Protein AF-A0A920JYT3-F1 (afdb_monomer)

Foldseek 3Di:
DQDADPDDDDPPDPDGPVVVCVVVVPDDDYNDPVVVVVVVCVVPPDAQDDDDPDPVCVVVRVVVSVVPPDPPPDPCVVVPDDPDDDDDPPPPDD

Mean predicted aligned error: 8.33 Å

Secondary structure (DSSP, 8-state):
-----SS---TT--S-HHHHHHHTT-----S--HHHHHHHHHHH--------S-GGGHHHHHHHHHH---STT---HHHHS-SS-----TT---

Sequence (94 aa):
MRNHPTHDSSWRKQHSLIEFLLDKSIPALCSVDTRYLTSLLRKKGSLNGCLVPDIKKLDDAKLELSKFSGLNGLDLAKKVSTKKIYTWKRGLMH

Radius of gyration: 19.01 Å; Cα contacts (8 Å, |Δi|>4): 36; chains: 1; bounding box: 41×54×36 Å

Structure (mmCIF, N/CA/C/O backbone):
data_AF-A0A920JYT3-F1
#
_entry.id   AF-A0A920JYT3-F1
#
loop_
_atom_site.group_PDB
_atom_site.id
_atom_site.type_symbol
_atom_site.label_atom_id
_atom_site.label_alt_id
_atom_site.label_comp_id
_atom_site.label_asym_id
_atom_site.label_entity_id
_atom_site.label_seq_id
_atom_site.pdbx_PDB_ins_code
_atom_site.Cartn_x
_atom_site.Cartn_y
_atom_site.Cartn_z
_atom_site.occupancy
_atom_site.B_iso_or_equiv
_atom_site.auth_seq_id
_atom_site.auth_comp_id
_atom_site.auth_asym_id
_atom_site.auth_atom_id
_atom_site.pdbx_PDB_model_num
ATOM 1 N N . MET A 1 1 ? 8.362 -2.319 -2.193 1.00 77.31 1 MET A N 1
ATOM 2 C CA . MET A 1 1 ? 9.126 -3.555 -2.462 1.00 77.31 1 MET A CA 1
ATOM 3 C C . MET A 1 1 ? 10.610 -3.254 -2.355 1.00 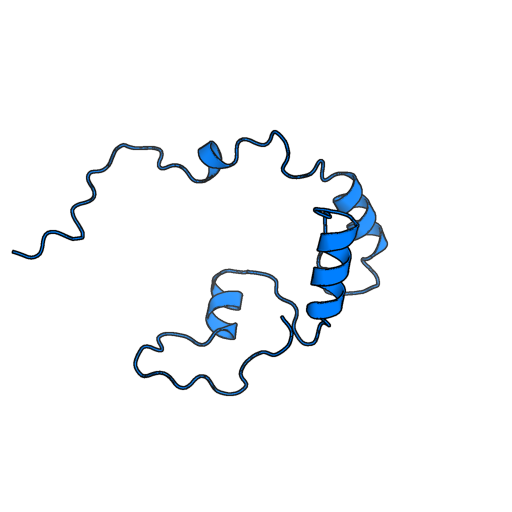77.31 1 MET A C 1
ATOM 5 O O . MET A 1 1 ? 10.998 -2.118 -2.601 1.00 77.31 1 MET A O 1
ATOM 9 N N . ARG A 1 2 ? 11.421 -4.239 -1.947 1.00 77.88 2 ARG A N 1
ATOM 10 C CA . ARG A 1 2 ? 12.871 -4.050 -1.812 1.00 77.88 2 ARG A CA 1
ATOM 11 C C . ARG A 1 2 ? 13.521 -3.932 -3.188 1.00 77.88 2 ARG A C 1
ATOM 13 O O . ARG A 1 2 ? 14.075 -2.892 -3.505 1.00 77.88 2 ARG A O 1
ATOM 20 N N . ASN A 1 3 ? 13.343 -4.958 -4.016 1.00 78.81 3 ASN A N 1
ATOM 21 C CA . ASN A 1 3 ? 13.801 -4.986 -5.399 1.00 78.81 3 ASN A CA 1
ATOM 22 C C . ASN A 1 3 ? 12.654 -5.453 -6.299 1.00 78.81 3 ASN A C 1
ATOM 24 O O . ASN A 1 3 ? 11.791 -6.219 -5.867 1.00 78.81 3 ASN A O 1
ATOM 28 N N . HIS A 1 4 ? 12.689 -5.004 -7.546 1.00 77.06 4 HIS A N 1
ATOM 29 C CA . HIS A 1 4 ? 11.859 -5.483 -8.640 1.00 77.06 4 HIS A CA 1
ATOM 30 C C . HIS A 1 4 ? 12.777 -6.240 -9.621 1.00 77.06 4 HIS A C 1
ATOM 32 O O . HIS A 1 4 ? 13.879 -5.747 -9.888 1.00 77.06 4 HIS A O 1
ATOM 38 N N . PRO A 1 5 ? 12.378 -7.425 -10.119 1.00 74.25 5 PRO A N 1
ATOM 39 C CA . PRO A 1 5 ? 13.186 -8.195 -11.062 1.00 74.25 5 PRO A CA 1
ATOM 40 C C . PRO A 1 5 ? 13.386 -7.423 -12.371 1.00 74.25 5 PRO A C 1
ATOM 42 O O . PRO A 1 5 ? 12.434 -7.050 -13.036 1.00 74.25 5 PRO A O 1
ATOM 45 N N . THR A 1 6 ? 14.636 -7.189 -12.771 1.00 70.38 6 THR A N 1
ATOM 46 C CA . THR A 1 6 ? 14.952 -6.533 -14.054 1.00 70.38 6 THR A CA 1
ATOM 47 C C . THR A 1 6 ? 14.629 -7.411 -15.264 1.00 70.38 6 THR A C 1
ATOM 49 O O . THR A 1 6 ? 14.441 -6.894 -16.362 1.00 70.38 6 THR A O 1
ATOM 52 N N . HIS A 1 7 ? 14.541 -8.728 -15.068 1.00 75.50 7 HIS A N 1
ATOM 53 C CA . HIS A 1 7 ? 14.125 -9.690 -16.076 1.00 75.50 7 HIS A CA 1
ATOM 54 C C . HIS A 1 7 ? 13.241 -10.761 -15.429 1.00 75.50 7 HIS A C 1
ATOM 56 O O . HIS A 1 7 ? 13.667 -11.429 -14.487 1.00 75.50 7 HIS A O 1
ATOM 62 N N . ASP A 1 8 ? 12.022 -10.935 -15.940 1.00 80.38 8 ASP A N 1
ATOM 63 C CA . ASP A 1 8 ? 11.133 -12.011 -15.500 1.00 80.38 8 ASP A CA 1
ATOM 64 C C . ASP A 1 8 ? 11.315 -13.233 -16.407 1.00 80.38 8 ASP A C 1
ATOM 66 O O . ASP A 1 8 ? 10.955 -13.186 -17.588 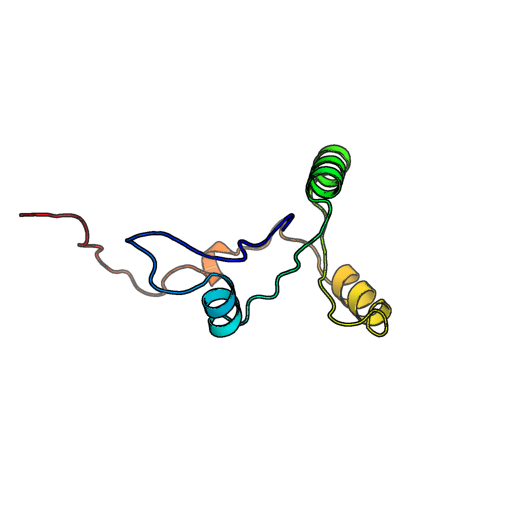1.00 80.38 8 ASP A O 1
ATOM 70 N N . SER A 1 9 ? 11.810 -14.338 -15.848 1.00 81.69 9 SER A N 1
ATOM 71 C CA . SER A 1 9 ? 12.013 -15.606 -16.553 1.00 81.69 9 SER A CA 1
ATOM 72 C C . SER A 1 9 ? 11.202 -16.731 -15.903 1.00 81.69 9 SER A C 1
ATOM 74 O O . SER A 1 9 ? 11.569 -17.314 -14.886 1.00 81.69 9 SER A O 1
ATOM 76 N N . SER A 1 10 ? 10.049 -17.042 -16.493 1.00 86.56 10 SER A N 1
ATOM 77 C CA . SER A 1 10 ? 9.223 -18.185 -16.097 1.00 86.56 10 SER A CA 1
ATOM 78 C C . SER A 1 10 ? 8.414 -18.676 -17.288 1.00 86.56 10 SER A C 1
ATOM 80 O O . SER A 1 10 ? 7.832 -17.870 -18.009 1.00 86.56 10 SER A O 1
ATOM 82 N N . TRP A 1 11 ? 8.318 -19.996 -17.468 1.00 89.25 11 TRP A N 1
ATOM 83 C CA . TRP A 1 11 ? 7.533 -20.603 -18.552 1.00 89.25 11 TRP A CA 1
ATOM 84 C C . TRP A 1 11 ? 6.032 -20.277 -18.464 1.00 89.25 11 TRP A C 1
ATOM 86 O O . TRP A 1 11 ? 5.315 -20.374 -19.452 1.00 89.25 11 TRP A O 1
ATOM 96 N N . ARG A 1 12 ? 5.554 -19.871 -17.279 1.00 90.00 12 ARG A N 1
ATOM 97 C CA . ARG A 1 12 ? 4.156 -19.481 -17.020 1.00 90.00 12 ARG A CA 1
ATOM 98 C C . ARG A 1 12 ? 3.915 -17.982 -17.159 1.00 90.00 12 ARG A C 1
ATOM 100 O O . ARG A 1 12 ? 2.821 -17.520 -16.836 1.00 90.00 12 ARG A O 1
ATOM 107 N N . LYS A 1 13 ? 4.936 -17.207 -17.525 1.00 86.62 13 LYS A N 1
ATOM 108 C CA . LYS A 1 13 ? 4.819 -15.753 -17.599 1.00 86.62 13 LYS A CA 1
ATOM 109 C C . LYS A 1 13 ? 3.794 -15.383 -18.672 1.00 86.62 13 LYS A C 1
ATOM 111 O O . LYS A 1 13 ? 3.930 -15.782 -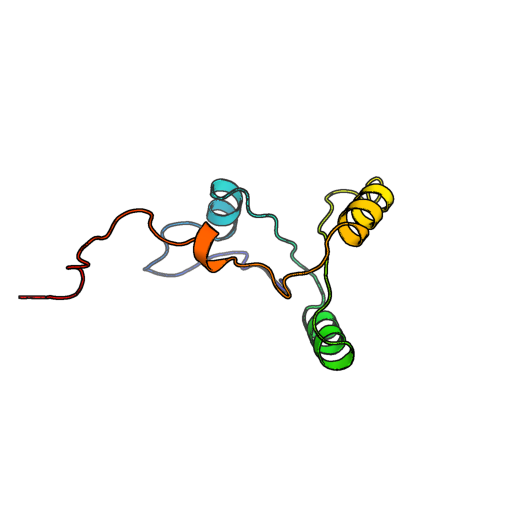19.821 1.00 86.62 13 LYS A O 1
ATOM 116 N N . GLN A 1 14 ? 2.793 -14.599 -18.279 1.00 86.12 14 GLN A N 1
ATOM 117 C CA . GLN A 1 14 ? 1.822 -13.998 -19.199 1.00 86.12 14 GLN A CA 1
ATOM 118 C C . GLN A 1 14 ? 2.085 -12.500 -19.396 1.00 86.12 14 GLN A C 1
ATOM 120 O O . GLN A 1 14 ? 2.019 -12.013 -20.515 1.00 86.12 14 GLN A O 1
ATOM 125 N N . HIS A 1 15 ? 2.447 -11.795 -18.320 1.00 84.69 15 HIS A N 1
ATOM 126 C CA . HIS A 1 15 ? 2.742 -10.360 -18.302 1.00 84.69 15 HIS A CA 1
ATOM 127 C C . HIS A 1 15 ? 3.933 -10.085 -17.383 1.00 84.69 15 HIS A C 1
ATOM 129 O O . HIS A 1 15 ? 4.220 -10.896 -16.491 1.00 84.69 15 HIS A O 1
ATOM 135 N N . SER A 1 16 ? 4.634 -8.968 -17.587 1.00 88.62 16 SER A N 1
ATOM 136 C CA . SER A 1 16 ? 5.598 -8.491 -16.585 1.00 88.62 16 SER A CA 1
ATOM 137 C C . SER A 1 16 ? 4.884 -7.918 -15.357 1.00 88.62 16 SER A C 1
ATOM 139 O O . SER A 1 16 ? 3.715 -7.523 -15.417 1.00 88.62 16 SER A O 1
ATOM 141 N N . LEU A 1 17 ? 5.583 -7.857 -14.220 1.00 86.94 17 LEU A N 1
ATOM 142 C CA . LEU A 1 17 ? 5.014 -7.262 -13.005 1.00 86.94 17 LEU A CA 1
ATOM 143 C C . LEU A 1 17 ? 4.656 -5.780 -13.215 1.00 86.94 17 LEU A C 1
ATOM 145 O O . LEU A 1 17 ? 3.614 -5.332 -12.739 1.00 86.94 17 LEU A O 1
ATOM 149 N N . ILE A 1 18 ? 5.493 -5.031 -13.943 1.00 88.62 18 ILE A N 1
ATOM 150 C CA . ILE A 1 18 ? 5.247 -3.614 -14.253 1.00 88.62 18 ILE A CA 1
ATOM 151 C C . ILE A 1 18 ? 3.992 -3.462 -15.112 1.00 88.62 18 ILE A C 1
ATOM 153 O O . ILE A 1 18 ? 3.130 -2.655 -14.772 1.00 88.62 18 ILE A O 1
ATOM 157 N N . GLU A 1 19 ? 3.862 -4.252 -16.182 1.00 89.69 19 GLU A N 1
ATOM 158 C CA . GLU A 1 19 ? 2.677 -4.226 -17.051 1.00 89.69 19 GLU A CA 1
ATOM 159 C C . GLU A 1 19 ? 1.397 -4.484 -16.260 1.00 89.69 19 GLU A C 1
ATOM 161 O O . GLU A 1 19 ? 0.431 -3.738 -16.392 1.00 89.69 19 GLU A O 1
ATOM 166 N N . PHE A 1 20 ? 1.401 -5.500 -15.393 1.00 90.12 20 PHE A N 1
ATOM 167 C CA . PHE A 1 20 ? 0.243 -5.822 -14.565 1.00 90.12 20 PHE A CA 1
ATOM 168 C C . PHE A 1 20 ? -0.139 -4.673 -13.618 1.00 90.12 20 PHE A C 1
ATOM 170 O O . PHE A 1 20 ? -1.321 -4.358 -13.470 1.00 90.12 20 PHE A O 1
ATOM 177 N N . LEU A 1 21 ? 0.847 -4.038 -12.976 1.00 90.94 21 LEU A N 1
ATOM 178 C CA . LEU A 1 21 ? 0.599 -2.913 -12.069 1.00 90.94 21 LEU A CA 1
ATOM 179 C C . LEU A 1 21 ? 0.040 -1.693 -12.813 1.00 90.94 21 LEU A C 1
ATOM 181 O O . LEU A 1 21 ? -0.888 -1.058 -12.309 1.00 90.94 21 LEU A O 1
ATOM 185 N N . LEU A 1 22 ? 0.564 -1.394 -14.007 1.00 90.69 22 LEU A N 1
ATOM 186 C CA . LEU A 1 22 ? 0.075 -0.304 -14.855 1.00 90.69 22 LEU A CA 1
ATOM 187 C C . LEU A 1 22 ? -1.349 -0.575 -15.361 1.00 90.69 22 LEU A C 1
ATOM 189 O O . LEU A 1 22 ? -2.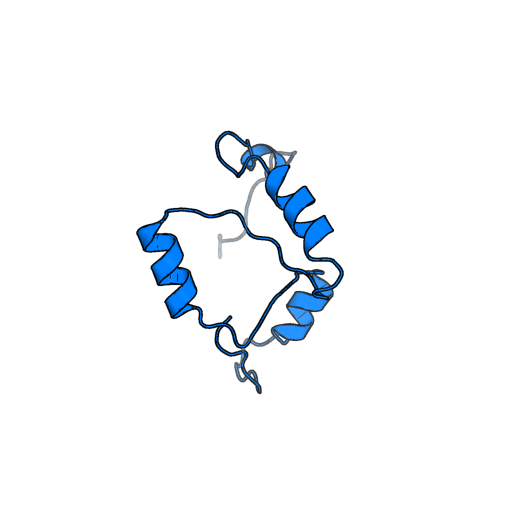215 0.282 -15.196 1.00 90.69 22 LEU A O 1
ATOM 193 N N . ASP A 1 23 ? -1.620 -1.772 -15.892 1.00 91.75 23 ASP A N 1
ATOM 194 C CA . ASP A 1 23 ? -2.949 -2.169 -16.392 1.00 91.75 23 ASP A CA 1
ATOM 195 C C . ASP A 1 23 ? -4.024 -2.092 -15.297 1.00 91.75 23 ASP A C 1
ATOM 197 O O . ASP A 1 23 ? -5.148 -1.648 -15.526 1.00 91.75 23 ASP A O 1
ATOM 201 N N . LYS A 1 24 ? -3.672 -2.469 -14.063 1.00 92.44 24 LYS A N 1
ATOM 202 C CA . LYS A 1 24 ? -4.589 -2.403 -12.917 1.00 92.44 24 LYS A CA 1
ATOM 203 C C . LYS A 1 24 ? -4.597 -1.057 -12.198 1.00 92.44 24 LYS A C 1
ATOM 205 O O . LYS A 1 24 ? -5.334 -0.920 -11.223 1.00 92.44 24 LYS A O 1
ATOM 210 N N . SER A 1 25 ? -3.822 -0.074 -12.664 1.00 90.94 25 SER A N 1
ATOM 211 C CA . SER A 1 25 ? -3.672 1.238 -12.015 1.00 90.94 25 SER A CA 1
ATOM 212 C C . SER A 1 25 ? -3.313 1.128 -10.523 1.00 90.94 25 SER A C 1
ATOM 214 O O . SER A 1 25 ? -3.828 1.870 -9.685 1.00 90.94 25 SER A O 1
ATOM 216 N N . ILE A 1 26 ? -2.441 0.174 -10.175 1.00 92.25 26 ILE A N 1
ATOM 217 C CA . ILE A 1 26 ? -2.019 -0.086 -8.795 1.00 92.25 26 ILE A CA 1
ATOM 218 C C . ILE A 1 26 ? -0.725 0.691 -8.512 1.00 92.25 26 ILE A C 1
ATOM 220 O O . ILE A 1 26 ? 0.309 0.390 -9.113 1.00 92.25 26 ILE A O 1
ATOM 224 N N . PRO A 1 27 ? -0.729 1.650 -7.569 1.00 89.88 27 PRO A N 1
ATOM 225 C CA . PRO A 1 27 ? 0.483 2.360 -7.187 1.00 89.88 27 PRO A CA 1
ATOM 226 C C . PRO A 1 27 ? 1.445 1.438 -6.424 1.00 89.88 27 PRO A C 1
ATOM 228 O O . PRO A 1 27 ? 1.054 0.729 -5.495 1.00 89.88 27 PRO A O 1
ATOM 231 N N . ALA A 1 28 ? 2.728 1.478 -6.784 1.00 88.25 28 ALA A N 1
ATOM 232 C CA . ALA A 1 28 ? 3.778 0.690 -6.148 1.00 88.25 28 ALA A CA 1
ATOM 233 C C . ALA A 1 28 ? 5.081 1.490 -6.027 1.00 88.25 28 ALA A C 1
ATOM 235 O O . ALA A 1 28 ? 5.383 2.346 -6.853 1.00 88.25 28 ALA A O 1
ATOM 236 N N . LEU A 1 29 ? 5.874 1.176 -5.000 1.00 88.69 29 LEU A N 1
ATOM 237 C CA . LEU A 1 29 ? 7.186 1.779 -4.752 1.00 88.69 29 LEU A CA 1
ATOM 238 C C . LEU A 1 29 ? 8.245 0.685 -4.620 1.00 88.69 29 LEU A C 1
ATOM 240 O O . LEU A 1 29 ? 8.033 -0.297 -3.901 1.00 88.69 29 LEU A O 1
ATOM 244 N N . CYS A 1 30 ? 9.384 0.853 -5.287 1.00 88.12 30 CYS A N 1
ATOM 245 C CA . CYS A 1 30 ? 10.539 -0.042 -5.202 1.00 88.12 30 CYS A CA 1
ATOM 246 C C . CYS A 1 30 ? 11.722 0.652 -4.504 1.00 88.12 30 CYS A C 1
ATOM 248 O O . CYS A 1 30 ? 11.686 1.861 -4.296 1.00 88.12 30 CYS A O 1
ATOM 250 N N . SER A 1 31 ? 12.751 -0.113 -4.128 1.00 85.31 31 SER A N 1
ATOM 251 C CA . SER A 1 31 ? 13.975 0.389 -3.488 1.00 85.31 31 SER A CA 1
ATOM 252 C C . SER A 1 31 ? 13.754 0.957 -2.083 1.00 85.31 31 SER A C 1
ATOM 254 O O . SER A 1 31 ? 14.492 1.821 -1.622 1.00 85.31 31 SER A O 1
ATOM 256 N N . VAL A 1 32 ? 12.743 0.444 -1.377 1.00 84.31 32 VAL A N 1
ATOM 257 C CA . VAL A 1 32 ? 12.460 0.794 0.024 1.00 84.31 32 VAL A CA 1
ATOM 258 C C .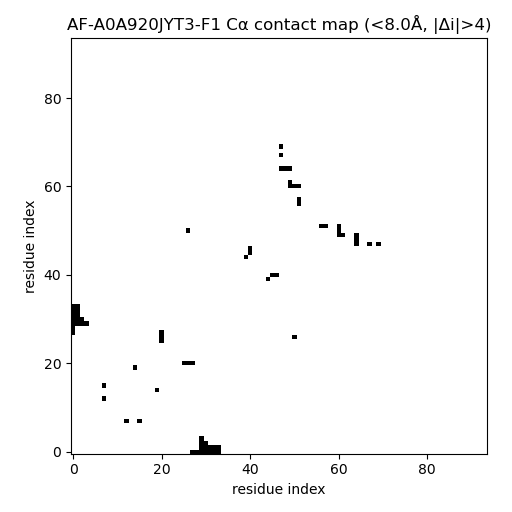 VAL A 1 32 ? 13.095 -0.241 0.942 1.00 84.31 32 VAL A C 1
ATOM 260 O O . VAL A 1 32 ? 13.036 -1.441 0.654 1.00 84.31 32 VAL A O 1
ATO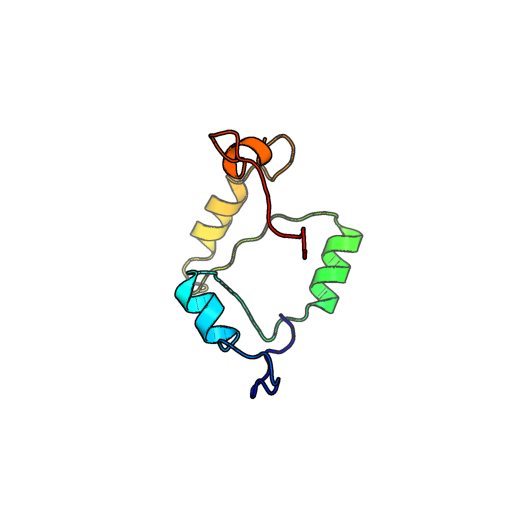M 263 N N . ASP A 1 33 ? 13.622 0.192 2.089 1.00 88.88 33 ASP A N 1
ATOM 264 C CA . ASP A 1 33 ? 13.989 -0.732 3.161 1.00 88.88 33 ASP A CA 1
ATOM 265 C C . ASP A 1 33 ? 12.730 -1.351 3.788 1.00 88.88 33 ASP A C 1
ATOM 267 O O . ASP A 1 33 ? 12.161 -0.888 4.782 1.00 88.88 33 ASP A O 1
ATOM 271 N N . THR A 1 34 ? 12.282 -2.449 3.184 1.00 89.06 34 THR A N 1
ATOM 272 C CA . THR A 1 34 ? 11.130 -3.196 3.675 1.00 89.06 34 THR A CA 1
ATOM 273 C C . THR A 1 34 ? 11.414 -3.855 5.026 1.00 89.06 34 THR A C 1
ATOM 275 O O . THR A 1 34 ? 10.465 -4.108 5.762 1.00 89.06 34 THR A O 1
ATOM 278 N N . ARG A 1 35 ? 12.680 -4.107 5.407 1.00 90.31 35 ARG A N 1
ATOM 279 C CA . ARG A 1 35 ? 13.009 -4.670 6.732 1.00 90.31 35 ARG A CA 1
ATOM 280 C C . ARG A 1 35 ? 12.796 -3.636 7.826 1.00 90.31 35 ARG A C 1
ATOM 282 O O . ARG A 1 35 ? 12.173 -3.958 8.842 1.00 90.31 35 ARG A O 1
ATOM 289 N N . TYR A 1 36 ? 13.249 -2.404 7.606 1.00 89.94 36 TYR A N 1
ATOM 290 C CA . TYR A 1 36 ? 12.948 -1.293 8.504 1.00 89.94 36 TYR A CA 1
ATOM 291 C C . TYR A 1 36 ? 11.434 -1.117 8.659 1.00 89.94 36 TYR A C 1
ATOM 293 O O . TYR A 1 36 ? 10.928 -1.106 9.783 1.00 89.94 36 TYR A O 1
ATOM 301 N N . LEU A 1 37 ? 10.696 -1.102 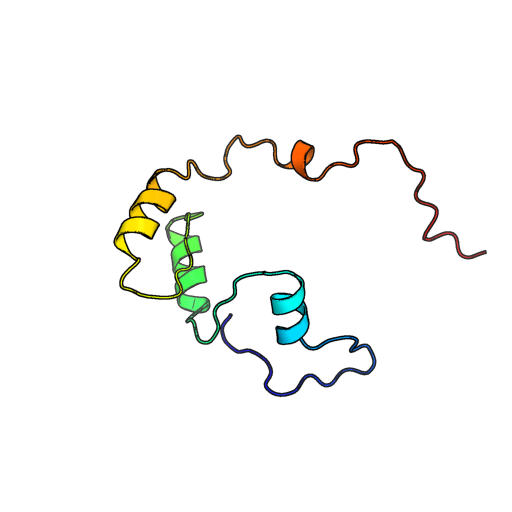7.542 1.00 88.12 37 LEU A N 1
ATOM 302 C CA . LEU A 1 37 ? 9.239 -0.964 7.561 1.00 88.12 37 LEU A CA 1
ATOM 303 C C . LEU A 1 37 ? 8.552 -2.098 8.342 1.00 88.12 37 LEU A C 1
ATOM 305 O O . LEU A 1 37 ? 7.715 -1.833 9.203 1.00 88.12 37 LEU A O 1
ATOM 309 N N . THR A 1 38 ? 8.939 -3.357 8.113 1.00 91.12 38 THR A N 1
ATOM 310 C CA . THR A 1 38 ? 8.395 -4.496 8.883 1.00 91.12 38 THR A CA 1
ATOM 311 C C . THR A 1 38 ? 8.734 -4.411 10.372 1.00 91.12 38 THR A C 1
ATOM 313 O O . THR A 1 38 ? 7.894 -4.717 11.216 1.00 91.12 38 THR A O 1
ATOM 316 N N . SER A 1 39 ? 9.935 -3.941 10.719 1.00 93.00 39 SER A N 1
ATOM 317 C CA . SER A 1 39 ? 10.343 -3.754 12.115 1.00 93.00 39 SER A CA 1
ATOM 318 C C . SER A 1 39 ? 9.539 -2.650 12.797 1.00 93.00 39 SER A C 1
ATOM 320 O O . SER A 1 39 ? 9.175 -2.795 13.965 1.00 93.00 39 SER A O 1
ATOM 322 N N . LEU A 1 40 ? 9.239 -1.570 12.073 1.00 91.12 40 LEU A N 1
ATOM 323 C CA . LEU A 1 40 ? 8.403 -0.473 12.546 1.00 91.12 40 LEU A CA 1
ATOM 324 C C . LEU A 1 40 ? 6.963 -0.939 12.805 1.00 91.12 40 LEU A C 1
ATOM 326 O O . LEU A 1 40 ? 6.449 -0.703 13.898 1.00 91.12 40 LEU A O 1
ATOM 330 N N . LEU A 1 41 ? 6.354 -1.654 11.852 1.00 91.44 41 LEU A N 1
ATOM 331 C CA . LEU A 1 41 ? 5.005 -2.221 11.991 1.00 91.44 41 LEU A CA 1
ATOM 332 C C . LEU A 1 41 ? 4.924 -3.240 13.135 1.00 91.44 41 LEU A C 1
ATOM 334 O O . LEU A 1 41 ? 3.962 -3.249 13.893 1.00 91.44 41 LEU A O 1
ATOM 338 N N . ARG A 1 42 ? 5.962 -4.062 13.334 1.00 91.56 42 ARG A N 1
ATOM 339 C CA . ARG A 1 42 ? 6.010 -5.003 14.465 1.00 91.56 42 ARG A CA 1
ATOM 340 C C . ARG A 1 42 ? 6.043 -4.294 15.821 1.00 91.56 42 ARG A C 1
ATOM 342 O O . ARG A 1 42 ? 5.461 -4.794 16.774 1.00 91.56 42 ARG A O 1
ATOM 349 N N . LYS A 1 43 ? 6.741 -3.158 15.923 1.00 92.81 43 LYS A N 1
ATOM 350 C CA . LYS A 1 43 ? 6.860 -2.396 17.179 1.00 92.81 43 LYS A CA 1
ATOM 351 C C . LYS A 1 43 ? 5.625 -1.548 17.481 1.00 92.81 43 LYS A C 1
ATOM 353 O O . LYS A 1 43 ? 5.240 -1.451 18.638 1.00 92.81 43 LYS A O 1
ATOM 358 N N . LYS A 1 44 ? 5.051 -0.893 16.466 1.00 89.88 44 LYS A N 1
ATOM 359 C CA . LYS A 1 44 ? 3.953 0.077 16.630 1.00 89.88 44 LYS A CA 1
ATOM 360 C C . LYS A 1 44 ? 2.565 -0.491 16.318 1.00 89.88 44 LYS A C 1
ATOM 362 O O . LYS A 1 44 ? 1.577 0.192 16.557 1.00 89.88 44 LYS A O 1
ATOM 367 N N . GLY A 1 45 ? 2.486 -1.709 15.789 1.00 86.56 45 GLY A N 1
ATOM 368 C CA . GLY A 1 45 ? 1.254 -2.265 15.238 1.00 86.56 45 GLY A CA 1
ATOM 369 C C . GLY A 1 45 ? 0.967 -1.757 13.821 1.00 86.56 45 GLY A C 1
ATOM 370 O O . GLY A 1 45 ? 1.837 -1.206 13.142 1.00 86.56 45 GLY A O 1
ATOM 371 N N . SER A 1 46 ? -0.267 -1.969 13.356 1.00 85.62 46 SER A N 1
ATOM 372 C CA . SER A 1 46 ? -0.704 -1.523 12.029 1.00 85.62 46 SER A CA 1
ATOM 373 C C . SER A 1 46 ? -0.699 0.001 11.938 1.00 85.62 46 SER A C 1
ATOM 375 O O . SER A 1 46 ? -1.287 0.680 12.776 1.00 85.62 46 SER A O 1
ATOM 377 N N . LEU A 1 47 ? -0.070 0.532 10.891 1.00 87.06 47 LEU A N 1
ATOM 378 C CA . LEU A 1 47 ? -0.015 1.962 10.607 1.00 87.06 47 LEU A CA 1
ATOM 379 C C . LEU A 1 47 ? -0.719 2.243 9.283 1.00 87.06 47 LEU A C 1
ATOM 381 O O . LEU A 1 47 ? -0.519 1.524 8.304 1.00 87.06 47 LEU A O 1
ATOM 385 N N . ASN A 1 48 ? -1.499 3.319 9.245 1.00 88.94 48 ASN A N 1
ATOM 386 C CA . ASN A 1 48 ? -1.999 3.859 7.989 1.00 88.94 48 ASN A CA 1
ATOM 387 C C . ASN A 1 48 ? -0.827 4.507 7.232 1.00 88.94 48 ASN A C 1
ATOM 389 O O . ASN A 1 48 ? 0.048 5.125 7.843 1.00 88.94 48 ASN A O 1
ATOM 393 N N . GLY A 1 49 ? -0.817 4.397 5.906 1.00 88.44 49 GLY A N 1
ATOM 394 C CA . GLY A 1 49 ? 0.195 5.022 5.056 1.00 88.44 49 GLY A CA 1
ATOM 395 C C . GLY A 1 49 ? -0.404 5.525 3.749 1.00 88.44 49 GLY A C 1
ATOM 396 O O . GLY A 1 49 ? -1.424 5.012 3.296 1.00 88.44 49 GLY A O 1
ATOM 397 N N . CYS A 1 50 ? 0.244 6.521 3.148 1.00 89.56 50 CYS A N 1
ATOM 398 C CA . CYS A 1 50 ? -0.119 7.077 1.847 1.00 89.56 50 CYS A CA 1
ATOM 399 C C . CYS A 1 50 ? 1.121 7.112 0.942 1.00 89.56 50 CYS A C 1
ATOM 401 O O . CYS A 1 50 ? 2.228 7.378 1.418 1.00 89.56 50 CYS A O 1
ATOM 403 N N . LEU A 1 51 ? 0.939 6.818 -0.348 1.00 89.94 51 LEU A N 1
ATOM 404 C CA . LEU A 1 51 ? 1.982 6.925 -1.364 1.00 89.94 51 LEU A CA 1
ATOM 405 C C . LEU A 1 51 ? 1.732 8.182 -2.201 1.00 89.94 51 LEU A C 1
ATOM 407 O O . LEU A 1 51 ? 0.674 8.305 -2.812 1.00 89.94 51 LEU A O 1
ATOM 411 N N . VAL A 1 52 ? 2.721 9.075 -2.2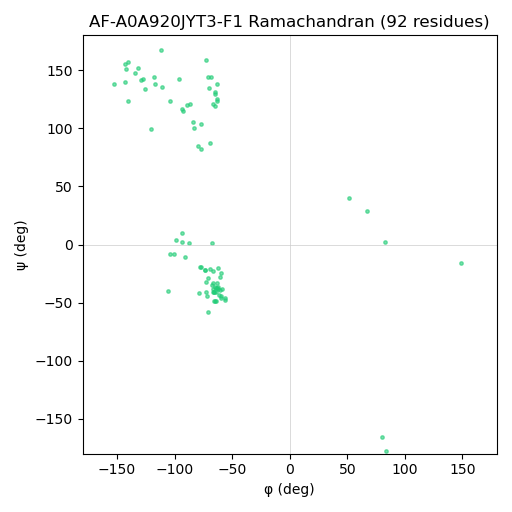72 1.00 90.50 52 VAL A N 1
ATOM 412 C CA . VAL A 1 52 ? 2.669 10.272 -3.121 1.00 90.50 52 VAL A CA 1
ATOM 413 C C . VAL A 1 52 ? 3.767 10.265 -4.181 1.00 90.50 52 VAL A C 1
ATOM 415 O O . VAL A 1 52 ? 4.877 9.817 -3.897 1.00 90.50 52 VAL A O 1
ATOM 418 N N . PRO A 1 53 ? 3.485 10.781 -5.391 1.00 86.38 53 PRO A N 1
ATOM 419 C CA . PRO A 1 53 ? 4.468 10.854 -6.470 1.00 86.38 53 PRO A CA 1
ATOM 420 C C . PRO A 1 53 ? 5.464 12.012 -6.308 1.00 86.38 53 PRO A C 1
ATOM 422 O O . PRO A 1 53 ? 6.521 11.989 -6.928 1.00 86.38 53 PRO A O 1
ATOM 425 N N . ASP A 1 54 ? 5.132 13.026 -5.503 1.00 88.50 54 ASP A N 1
ATOM 426 C CA . ASP A 1 54 ? 5.957 14.217 -5.290 1.00 88.50 54 ASP A CA 1
ATOM 427 C C . ASP A 1 54 ? 5.854 14.674 -3.826 1.00 88.50 54 ASP A C 1
ATOM 429 O O . ASP A 1 54 ? 4.770 14.689 -3.235 1.00 88.50 54 ASP A O 1
ATOM 433 N N . ILE A 1 55 ? 6.989 15.085 -3.264 1.00 88.19 55 ILE A N 1
ATOM 434 C CA . ILE A 1 55 ? 7.127 15.650 -1.917 1.00 88.19 55 ILE A CA 1
ATOM 435 C C . ILE A 1 55 ? 6.302 16.934 -1.774 1.00 88.19 55 ILE A C 1
ATOM 437 O O . ILE A 1 55 ? 5.818 17.227 -0.684 1.00 88.19 55 ILE A O 1
ATOM 441 N N . LYS A 1 56 ? 6.059 17.675 -2.861 1.00 90.75 56 LYS A N 1
ATOM 442 C CA . LYS A 1 56 ? 5.201 18.874 -2.822 1.00 90.75 56 LYS A CA 1
ATOM 443 C C . LYS A 1 56 ? 3.765 18.586 -2.370 1.00 90.75 56 LYS A C 1
ATOM 445 O O . LYS A 1 56 ? 3.110 19.481 -1.857 1.00 90.75 56 LYS A O 1
ATOM 450 N N . LYS A 1 57 ? 3.285 17.348 -2.532 1.00 89.19 57 LYS A N 1
ATOM 451 C CA . LYS A 1 57 ? 1.935 16.913 -2.124 1.00 89.19 57 LYS A CA 1
ATOM 452 C C . LYS A 1 57 ? 1.894 16.297 -0.725 1.00 89.19 57 LYS A C 1
ATOM 454 O O . LYS A 1 57 ? 0.907 15.674 -0.342 1.00 89.19 57 LYS A O 1
ATOM 459 N N . LEU A 1 58 ? 2.982 16.401 0.032 1.00 89.81 58 LEU A N 1
ATOM 460 C CA . LEU A 1 58 ? 3.115 15.727 1.318 1.00 89.81 58 LEU A CA 1
ATOM 461 C C . LEU A 1 58 ? 2.137 16.270 2.369 1.00 89.81 58 LEU A C 1
ATOM 463 O O . LEU A 1 58 ? 1.650 15.493 3.189 1.00 89.81 58 LEU A O 1
ATOM 467 N N . ASP A 1 59 ? 1.806 17.561 2.330 1.00 89.19 59 ASP A N 1
ATOM 468 C CA . ASP A 1 59 ? 0.830 18.145 3.258 1.00 89.19 59 ASP A CA 1
ATOM 469 C C . ASP A 1 59 ? -0.605 17.711 2.936 1.00 89.19 59 ASP A C 1
ATOM 471 O O . ASP A 1 59 ? -1.332 17.299 3.843 1.00 89.19 59 ASP A O 1
ATOM 475 N N . ASP A 1 60 ? -0.971 17.660 1.653 1.00 89.06 60 ASP A N 1
ATOM 476 C CA . ASP A 1 60 ? -2.251 17.095 1.207 1.00 89.06 60 ASP A CA 1
ATOM 477 C C . ASP A 1 60 ? -2.375 15.624 1.621 1.00 89.06 60 ASP A C 1
ATOM 479 O O . ASP A 1 60 ? -3.389 15.200 2.176 1.00 89.06 60 ASP A O 1
ATOM 483 N N . ALA A 1 61 ? -1.310 14.842 1.443 1.00 88.62 61 ALA A N 1
ATOM 484 C CA . ALA A 1 61 ? -1.308 13.435 1.820 1.00 88.62 61 ALA A CA 1
ATOM 485 C C . ALA A 1 61 ? -1.392 13.211 3.331 1.00 88.62 61 ALA A C 1
ATOM 487 O O . ALA A 1 61 ? -2.035 12.257 3.765 1.00 88.62 61 ALA A O 1
ATOM 488 N N . LYS A 1 62 ? -0.789 14.080 4.152 1.00 88.25 62 LYS A N 1
ATOM 489 C CA . LYS A 1 62 ? -0.981 14.044 5.612 1.00 88.25 62 LYS A CA 1
ATOM 490 C C . LYS A 1 62 ? -2.430 14.340 5.986 1.00 88.25 62 LYS A C 1
ATOM 492 O O . LYS A 1 62 ? -2.960 13.690 6.887 1.00 88.25 62 LYS A O 1
ATOM 497 N N . LEU A 1 63 ? -3.059 15.299 5.306 1.00 89.38 63 LEU A N 1
ATOM 498 C CA . LEU A 1 63 ? -4.464 15.638 5.517 1.00 89.38 63 LEU A CA 1
ATOM 499 C C . LEU A 1 63 ? -5.394 14.485 5.109 1.00 89.38 63 LEU A C 1
ATOM 501 O O . LEU A 1 63 ? -6.364 14.196 5.804 1.00 89.38 63 LEU A O 1
ATOM 505 N N . GLU A 1 64 ? -5.123 13.808 3.998 1.00 87.56 64 GLU A N 1
ATOM 506 C CA . GLU A 1 64 ? -5.884 12.620 3.595 1.00 87.56 64 GLU A CA 1
ATOM 507 C C . GLU A 1 64 ? -5.668 11.450 4.557 1.00 87.56 64 GLU A C 1
ATOM 509 O O . GLU A 1 64 ? -6.620 10.768 4.941 1.00 87.56 64 GLU A O 1
ATOM 514 N N . LEU A 1 65 ? -4.428 11.253 5.005 1.00 88.31 65 LEU A N 1
ATOM 515 C CA . LEU A 1 65 ? -4.085 10.200 5.949 1.00 88.31 65 LEU A CA 1
ATOM 516 C C . LEU A 1 65 ? -4.756 10.406 7.313 1.00 88.31 65 LEU A C 1
ATOM 518 O O . LEU A 1 65 ? -5.173 9.428 7.929 1.00 88.31 65 LEU A O 1
ATOM 522 N N . SER A 1 66 ? -4.897 11.655 7.772 1.00 85.31 66 SER A N 1
ATOM 523 C CA . SER A 1 66 ? -5.587 11.968 9.030 1.00 85.31 66 SER A CA 1
ATOM 524 C C . SER A 1 66 ? -7.102 11.764 8.945 1.00 85.31 66 SER A C 1
ATOM 526 O O . SER A 1 66 ? -7.726 11.407 9.942 1.00 85.31 66 SER A O 1
ATOM 528 N N . LYS A 1 67 ? -7.692 11.919 7.753 1.00 86.88 67 LYS A N 1
ATOM 529 C CA . LYS A 1 67 ? -9.104 11.594 7.489 1.00 86.88 67 LYS A CA 1
ATOM 530 C C . LYS A 1 67 ? -9.361 10.088 7.418 1.00 86.88 67 LYS A C 1
ATOM 532 O O . LYS A 1 67 ? -10.500 9.655 7.586 1.00 86.88 67 LYS A O 1
ATOM 537 N N . PHE A 1 68 ? -8.336 9.280 7.151 1.00 84.31 68 PHE A N 1
ATOM 538 C CA . PHE A 1 68 ? -8.484 7.835 7.054 1.00 84.31 68 PHE A CA 1
ATOM 539 C C . PHE A 1 68 ? -8.58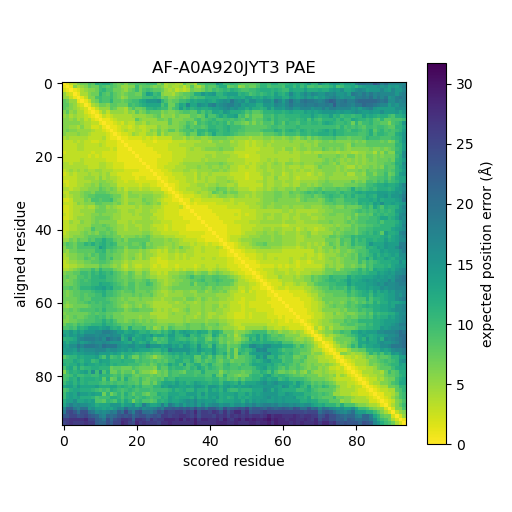6 7.206 8.451 1.00 84.31 68 PHE A C 1
ATOM 541 O O . PHE A 1 68 ? -7.589 7.001 9.142 1.00 84.31 68 PHE A O 1
ATOM 548 N N . SER A 1 69 ? -9.807 6.835 8.845 1.00 75.81 69 SER A N 1
ATOM 549 C CA . SER A 1 69 ? -10.126 6.227 10.148 1.00 75.81 69 SER A CA 1
ATOM 550 C C . SER A 1 69 ? -9.554 4.813 10.353 1.00 75.81 69 SER A C 1
ATOM 552 O O . SER A 1 69 ? -9.769 4.204 11.399 1.00 75.81 69 SER A O 1
ATOM 554 N N . GLY A 1 70 ? -8.820 4.275 9.373 1.00 78.75 70 GLY A N 1
ATOM 555 C CA . GLY A 1 70 ? -8.307 2.909 9.388 1.00 78.75 70 GLY A CA 1
ATOM 556 C C . GLY A 1 70 ? -9.330 1.879 8.908 1.00 78.75 70 GLY A C 1
ATOM 557 O O . GLY A 1 70 ? -10.438 2.208 8.491 1.00 78.75 70 GLY A O 1
ATOM 558 N N . LEU A 1 71 ? -8.934 0.606 8.955 1.00 78.12 71 LEU A N 1
ATOM 559 C CA . LEU A 1 71 ? -9.756 -0.529 8.512 1.00 78.12 71 LEU A CA 1
ATOM 560 C C . LEU A 1 71 ? -10.613 -1.144 9.628 1.00 78.12 71 LEU A C 1
ATOM 562 O O . LEU A 1 71 ? -11.490 -1.962 9.355 1.00 78.12 71 LEU A O 1
ATOM 566 N N . ASN A 1 72 ? -10.372 -0.755 10.879 1.00 69.50 72 ASN A N 1
ATOM 567 C CA . ASN A 1 72 ? -11.085 -1.293 12.031 1.00 69.50 72 ASN A CA 1
ATOM 568 C C . ASN A 1 72 ? -12.561 -0.881 11.975 1.00 69.50 72 ASN A C 1
ATOM 570 O O . ASN A 1 72 ? -12.882 0.304 11.959 1.00 69.50 72 ASN A O 1
ATOM 574 N N . GLY A 1 73 ? -13.457 -1.869 11.939 1.00 66.44 73 GLY A N 1
ATOM 575 C CA . GLY A 1 73 ? -14.905 -1.647 11.881 1.00 66.44 73 GLY A CA 1
ATOM 576 C C . GLY A 1 73 ? -15.470 -1.379 10.481 1.00 66.44 73 GLY A C 1
ATOM 577 O O . GLY A 1 73 ? -16.676 -1.182 10.353 1.00 66.44 73 GLY A O 1
ATOM 578 N N . LEU A 1 74 ? -14.646 -1.407 9.424 1.00 75.12 74 LEU A N 1
ATOM 579 C CA . LEU A 1 74 ? -15.131 -1.310 8.045 1.00 75.12 74 LEU A CA 1
ATOM 580 C C . LEU A 1 74 ? -15.521 -2.690 7.502 1.00 75.12 74 LEU A C 1
ATOM 582 O O . LEU A 1 74 ? -14.691 -3.589 7.376 1.00 75.12 74 LEU A O 1
ATOM 586 N N . ASP A 1 75 ? -16.783 -2.833 7.100 1.00 75.75 75 ASP A N 1
ATOM 587 C CA . ASP A 1 75 ? -17.280 -4.029 6.417 1.00 75.75 75 ASP A CA 1
ATOM 588 C C . ASP A 1 75 ? -16.837 -4.034 4.943 1.00 75.75 75 ASP A C 1
ATOM 590 O O . ASP A 1 75 ? -17.550 -3.617 4.024 1.00 75.75 75 ASP A O 1
ATOM 594 N N . LEU A 1 76 ? -15.600 -4.479 4.721 1.00 80.12 76 LEU A N 1
ATOM 595 C CA . LEU A 1 76 ? -15.034 -4.646 3.384 1.00 80.12 76 LEU A CA 1
ATOM 596 C C . LEU A 1 76 ? -15.610 -5.863 2.651 1.00 80.12 76 LEU A C 1
ATOM 598 O O . LEU A 1 76 ? -15.593 -5.884 1.419 1.00 80.12 76 LEU A O 1
ATOM 602 N N . ALA A 1 77 ? -16.160 -6.842 3.375 1.00 75.44 77 ALA A N 1
ATOM 603 C CA . ALA A 1 77 ? -16.725 -8.055 2.790 1.00 75.44 77 ALA A CA 1
ATOM 604 C C . ALA A 1 77 ? -17.917 -7.735 1.877 1.00 75.44 77 ALA A C 1
ATOM 606 O O . ALA A 1 77 ? -18.042 -8.321 0.798 1.00 75.44 77 ALA A O 1
ATOM 607 N N . LYS A 1 78 ? -18.736 -6.742 2.245 1.00 76.81 78 LYS A N 1
ATOM 608 C CA . LYS A 1 78 ? -19.818 -6.238 1.382 1.00 76.81 78 LYS A CA 1
ATOM 609 C C . LYS A 1 78 ? -19.324 -5.620 0.074 1.00 76.81 78 LYS A C 1
ATOM 611 O O . LYS A 1 78 ? -20.010 -5.736 -0.937 1.00 76.81 78 LYS A O 1
ATOM 616 N N . LYS A 1 79 ? -18.151 -4.975 0.066 1.00 79.56 79 LYS A N 1
ATOM 617 C CA . LYS A 1 79 ? -17.611 -4.321 -1.141 1.00 79.56 79 LYS A CA 1
ATOM 618 C C . LYS A 1 79 ? -17.100 -5.322 -2.175 1.00 79.56 79 LYS A C 1
ATOM 620 O O . LYS A 1 79 ? -17.180 -5.043 -3.366 1.00 79.56 79 LYS A O 1
ATOM 625 N N . VAL A 1 80 ? -16.574 -6.460 -1.723 1.00 85.62 80 VAL A N 1
ATOM 626 C CA . VAL A 1 80 ? -15.954 -7.474 -2.594 1.00 85.62 80 VAL A CA 1
ATOM 627 C C . VAL A 1 80 ? -16.840 -8.698 -2.836 1.00 85.62 80 VAL A C 1
ATOM 629 O O . VAL A 1 80 ? -16.509 -9.535 -3.673 1.00 85.62 80 VAL A O 1
ATOM 632 N N . SER A 1 81 ? -17.968 -8.818 -2.128 1.00 82.38 81 SER A N 1
ATOM 633 C CA . SER A 1 81 ? -18.914 -9.916 -2.331 1.00 82.38 81 SER A CA 1
ATOM 634 C C . SER A 1 81 ? -19.624 -9.833 -3.677 1.00 82.38 81 SER A C 1
ATOM 636 O O . SER A 1 81 ? -19.999 -8.763 -4.161 1.00 82.38 81 SER A O 1
ATOM 638 N N . THR A 1 82 ? -19.877 -11.006 -4.259 1.00 82.75 82 THR A N 1
ATOM 639 C CA . THR A 1 82 ? -20.772 -11.125 -5.411 1.00 82.75 82 THR A CA 1
ATOM 640 C C . THR A 1 82 ? -22.191 -10.711 -5.022 1.00 82.75 82 THR A C 1
ATOM 642 O O . THR A 1 82 ? -22.695 -11.079 -3.964 1.00 82.75 82 THR A O 1
ATOM 645 N N . LYS A 1 83 ? -22.866 -9.964 -5.899 1.00 85.12 83 LYS A N 1
ATOM 646 C CA . LYS A 1 83 ? -24.264 -9.546 -5.687 1.00 85.12 83 LYS A CA 1
ATOM 647 C C . LYS A 1 83 ? -25.270 -10.665 -5.951 1.00 85.12 83 LYS A C 1
ATOM 649 O O . LYS A 1 83 ? -26.420 -10.564 -5.543 1.00 85.12 83 LYS A O 1
ATOM 654 N N . LYS A 1 84 ? -24.861 -11.697 -6.691 1.00 87.44 84 LYS A N 1
ATOM 655 C CA . LYS A 1 84 ? -25.719 -12.809 -7.108 1.00 87.44 84 LYS A CA 1
ATOM 656 C C . LYS A 1 84 ? -25.071 -14.127 -6.723 1.00 87.44 84 LYS A C 1
ATOM 658 O O . LYS A 1 84 ? -23.852 -14.281 -6.836 1.00 87.44 84 LYS A O 1
ATOM 663 N N . ILE A 1 85 ? -25.908 -15.068 -6.306 1.00 86.56 85 ILE A N 1
ATOM 664 C CA . ILE A 1 85 ? -25.506 -16.450 -6.068 1.00 86.56 85 ILE A CA 1
ATOM 665 C C . ILE A 1 85 ? -25.094 -17.047 -7.415 1.00 86.56 85 ILE A C 1
ATOM 667 O O . ILE A 1 85 ? -25.812 -16.913 -8.406 1.00 86.56 85 ILE A O 1
ATOM 671 N N . TYR A 1 86 ? -23.932 -17.687 -7.454 1.00 89.12 86 TYR A N 1
ATOM 672 C CA . TYR A 1 86 ? -23.461 -18.428 -8.616 1.00 89.12 86 TYR A CA 1
ATOM 673 C C . TYR A 1 86 ? -22.904 -19.775 -8.161 1.00 89.12 86 TYR A C 1
ATOM 675 O O . TYR A 1 86 ? -22.351 -19.901 -7.070 1.00 89.12 86 TYR A O 1
ATOM 683 N N . THR A 1 87 ? -23.040 -20.795 -9.004 1.00 86.56 87 THR A N 1
ATOM 684 C CA . THR A 1 87 ? -22.448 -22.110 -8.752 1.00 86.56 87 THR A CA 1
ATOM 685 C C . THR A 1 87 ? -21.047 -22.149 -9.342 1.00 86.56 87 THR A C 1
ATOM 687 O O . THR A 1 87 ? -20.868 -21.992 -10.550 1.00 86.56 87 THR A O 1
ATOM 690 N N . TRP A 1 88 ? -20.038 -22.378 -8.507 1.00 85.44 88 TRP A N 1
ATOM 691 C CA . TRP A 1 88 ? -18.664 -22.539 -8.967 1.00 85.44 88 TRP A CA 1
ATOM 692 C C . TRP A 1 88 ? -18.415 -23.985 -9.414 1.00 85.44 88 TRP A C 1
ATOM 694 O O . TRP A 1 88 ? -18.300 -24.882 -8.587 1.00 85.44 88 TRP A O 1
ATOM 704 N N . LYS A 1 89 ? -18.335 -24.221 -10.728 1.00 81.69 89 LYS A N 1
ATOM 705 C CA . LYS A 1 89 ? -18.095 -25.561 -11.308 1.00 81.69 89 LYS A CA 1
ATOM 706 C C . LYS A 1 89 ? -16.632 -25.820 -11.703 1.00 81.69 89 LYS A C 1
ATOM 708 O O . LYS A 1 89 ? -16.323 -26.861 -12.273 1.00 81.69 89 LYS A O 1
ATOM 713 N N . ARG A 1 90 ? -15.711 -24.887 -11.430 1.00 75.19 90 ARG A N 1
ATOM 714 C CA . ARG A 1 90 ? -14.303 -25.009 -11.843 1.00 75.19 90 ARG A CA 1
ATOM 715 C C . ARG A 1 90 ? -13.528 -25.860 -10.831 1.00 75.19 90 ARG A C 1
ATOM 717 O O . ARG A 1 90 ? -13.149 -25.355 -9.778 1.00 75.19 90 ARG A O 1
ATOM 724 N N . GLY A 1 91 ? -13.318 -27.135 -11.165 1.00 64.69 91 GLY A N 1
ATOM 725 C CA . GLY A 1 91 ? -12.585 -28.116 -10.351 1.00 64.69 91 GLY A CA 1
ATOM 726 C C . GLY A 1 91 ? -13.077 -29.561 -10.491 1.00 64.69 91 GLY A C 1
ATOM 727 O O . GLY A 1 91 ? -12.345 -30.477 -10.136 1.00 64.69 91 GLY A O 1
ATOM 728 N N . LEU A 1 92 ? -14.272 -29.783 -11.047 1.00 54.75 92 LEU A N 1
ATOM 729 C CA . LEU A 1 92 ? -14.719 -31.118 -11.448 1.00 54.75 92 LEU A CA 1
ATOM 730 C C . LEU A 1 92 ? -14.075 -31.451 -12.796 1.00 54.75 92 LEU A C 1
ATOM 732 O O . LEU A 1 92 ? -14.636 -31.169 -13.853 1.00 54.75 92 LEU A O 1
ATOM 736 N N . MET A 1 93 ? -12.848 -31.965 -12.742 1.00 52.16 93 MET A N 1
ATOM 737 C CA . MET A 1 93 ? -12.327 -32.784 -13.831 1.00 52.16 93 MET A CA 1
ATOM 738 C C . MET A 1 93 ? -13.187 -34.053 -13.876 1.00 52.16 93 MET A C 1
ATOM 740 O O . MET A 1 93 ? -13.272 -34.759 -12.872 1.00 52.16 93 MET A O 1
ATOM 744 N N . HIS A 1 94 ? -13.865 -34.281 -14.999 1.00 42.81 94 HIS A N 1
ATOM 745 C CA . HIS A 1 94 ? -14.318 -35.609 -15.404 1.00 42.81 94 HIS A CA 1
ATOM 746 C C . HIS A 1 94 ? -13.275 -36.201 -16.344 1.00 42.81 94 HIS A C 1
ATOM 748 O O . HIS A 1 94 ? -12.693 -35.405 -17.120 1.00 42.81 94 HIS A O 1
#

pLDDT: mean 84.16, std 8.77, range [42.81, 93.0]

Solvent-accessible surface area (backbone atoms only — not comparable to full-atom values): 6556 Å² total; per-residue (Å²): 74,52,76,75,79,92,68,89,86,57,98,82,65,85,69,54,74,66,56,52,31,59,77,66,69,51,89,82,62,67,72,42,70,54,64,62,51,52,53,49,37,70,74,71,41,92,74,90,85,80,89,73,98,48,79,90,49,46,66,61,48,52,54,54,54,70,69,53,82,68,69,79,93,58,76,58,65,73,76,74,49,76,95,64,93,76,85,88,70,90,79,75,80,128